Protein AF-A0A356VVU3-F1 (afdb_monomer)

Solvent-accessible surface area (backbone atoms only — not comparable to full-atom values): 6446 Å² total; per-residue (Å²): 131,84,83,87,64,54,74,67,58,51,51,51,51,52,52,57,68,67,66,50,77,62,72,75,59,45,58,63,52,44,33,65,74,48,70,36,71,69,50,26,53,50,50,51,52,51,51,49,53,54,49,49,54,52,50,52,56,49,49,53,52,54,68,75,48,87,63,85,67,57,72,40,45,53,37,23,72,76,67,32,64,70,50,14,51,52,51,48,48,45,42,64,71,46,50,51,54,51,52,52,50,53,52,51,53,52,48,66,72,64,74,113

Mean predicted aligned error: 6.25 Å

Foldseek 3Di:
DPCPADPVRVVVVVVVVVPDPCVVVVLVVLCVVLVHPVSSVVVVVVVVVVVVVVVVVLVVLCVVDVDPDGPLVSLCVPPNDVRSVVVVCCCVPPVPVVVVVVVVVSCVVPVD

Nearest PDB structures (foldseek):
  8wny-assembly1_B  TM=9.756E-01  e=8.181E-03  Homo sapiens

Radius of gyration: 17.78 Å; Cα contacts (8 Å, |Δi|>4): 41; chains: 1; bounding box: 42×31×50 Å

Sequence (112 aa):
MKKTVNFIEALAIVVGMIIGSGSFLKPGIVLKDAGTPSLSLLAWAAGGVITLASALSIAEITSAIPKSGGLYTYLEELYGKPAGFLLGWVQTVVSYPASVAAQAIAFATYSG

Secondary structure (DSSP, 8-state):
------HHHHHHHHHHHHS-THHHH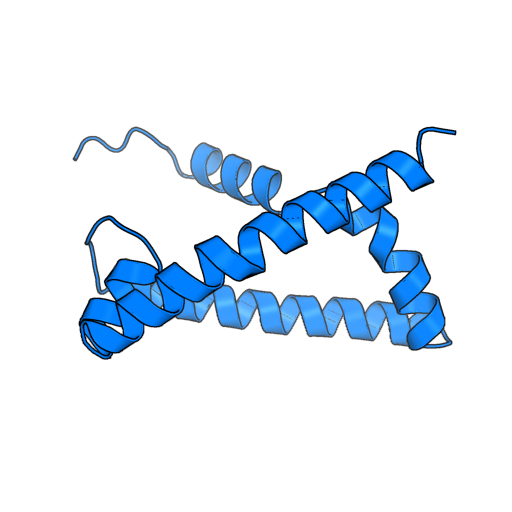HHHHHHHHH-SHHHHHHHHHHHHHHHHHHHHHHHHHHHH---SSHHHHHHHHHH-HHHHHHHHHHIIIIIHHHHHHHHHHHHHHH--

pLDDT: mean 86.81, std 9.27, range [43.53, 96.94]

Structure (mmCIF, N/CA/C/O backbone):
data_AF-A0A356VVU3-F1
#
_entry.id   AF-A0A356VVU3-F1
#
loop_
_atom_site.group_PDB
_atom_site.id
_atom_site.type_symbol
_atom_site.label_atom_id
_atom_site.label_alt_id
_atom_site.label_comp_id
_atom_site.label_asym_id
_atom_site.label_entity_id
_atom_site.label_seq_id
_atom_site.pdbx_PDB_ins_code
_atom_site.Cartn_x
_atom_site.Cartn_y
_atom_site.Cartn_z
_atom_site.occupancy
_atom_site.B_iso_or_equiv
_atom_site.auth_seq_id
_atom_site.auth_comp_id
_atom_site.auth_asym_id
_atom_site.auth_atom_id
_atom_site.pdbx_PDB_model_num
ATOM 1 N N . MET A 1 1 ? -6.168 3.218 27.012 1.00 45.12 1 MET A N 1
ATOM 2 C CA . MET A 1 1 ? -5.211 2.357 26.280 1.00 45.12 1 MET A CA 1
ATOM 3 C C . MET A 1 1 ? -3.805 2.887 26.519 1.00 45.12 1 MET A C 1
ATOM 5 O O . MET A 1 1 ? -3.593 4.081 26.348 1.00 45.12 1 MET A O 1
ATOM 9 N N . LYS A 1 2 ? -2.873 2.054 26.994 1.00 43.53 2 LYS A N 1
ATOM 10 C CA . LYS A 1 2 ? -1.479 2.454 27.252 1.00 43.53 2 LYS A CA 1
ATOM 11 C C . LYS A 1 2 ? -0.789 2.617 25.889 1.00 43.53 2 LYS A C 1
ATOM 13 O O . LYS A 1 2 ? -0.807 1.669 25.113 1.00 43.53 2 LYS A O 1
ATOM 18 N N . LYS A 1 3 ? -0.251 3.799 25.561 1.00 57.19 3 LYS A N 1
ATOM 19 C CA . LYS A 1 3 ? 0.518 4.002 24.319 1.00 57.19 3 LYS A CA 1
ATOM 20 C C . LYS A 1 3 ? 1.832 3.227 24.446 1.00 57.19 3 LYS A C 1
ATOM 22 O O . LYS A 1 3 ? 2.761 3.708 25.079 1.00 57.19 3 LYS A O 1
ATOM 27 N N . THR A 1 4 ? 1.867 2.003 23.928 1.00 76.69 4 THR A N 1
ATOM 28 C CA . THR A 1 4 ? 3.052 1.126 23.945 1.00 76.69 4 THR A CA 1
ATOM 29 C C . THR A 1 4 ? 3.984 1.357 22.761 1.00 76.69 4 THR A C 1
ATOM 31 O O . THR A 1 4 ? 4.990 0.671 22.662 1.00 76.69 4 THR A O 1
ATOM 34 N N . VAL A 1 5 ? 3.646 2.296 21.873 1.00 84.38 5 VAL A N 1
ATOM 35 C CA . VAL A 1 5 ? 4.426 2.628 20.680 1.00 84.38 5 VAL A CA 1
ATOM 36 C C . VAL A 1 5 ? 4.622 4.141 20.637 1.00 84.38 5 VAL A C 1
ATOM 38 O O . VAL A 1 5 ? 3.649 4.902 20.689 1.00 84.38 5 VAL A O 1
ATOM 41 N N . ASN A 1 6 ? 5.876 4.577 20.582 1.00 90.62 6 ASN A N 1
ATOM 42 C CA . ASN A 1 6 ? 6.249 5.970 20.374 1.00 90.62 6 ASN A CA 1
ATOM 43 C C . ASN A 1 6 ? 6.261 6.321 18.869 1.00 90.62 6 ASN A C 1
ATOM 45 O O . ASN A 1 6 ? 6.141 5.453 18.007 1.00 90.62 6 ASN A O 1
ATOM 49 N N . PHE A 1 7 ? 6.369 7.607 18.528 1.00 89.44 7 PHE A N 1
ATOM 50 C CA . PHE A 1 7 ? 6.290 8.052 17.129 1.00 89.44 7 PHE A CA 1
ATOM 51 C C . PHE A 1 7 ? 7.375 7.432 16.236 1.00 89.44 7 PHE A C 1
ATOM 53 O O . PHE A 1 7 ? 7.089 7.022 15.114 1.00 89.44 7 PHE A O 1
ATOM 60 N N . ILE A 1 8 ? 8.605 7.340 16.740 1.00 93.81 8 ILE A N 1
ATOM 61 C CA . ILE A 1 8 ? 9.741 6.810 15.982 1.00 93.81 8 ILE A CA 1
ATOM 62 C C . ILE A 1 8 ? 9.590 5.303 15.767 1.00 93.81 8 ILE A C 1
ATOM 64 O O . ILE A 1 8 ? 9.837 4.820 14.668 1.00 93.81 8 ILE A O 1
ATOM 68 N N . GLU A 1 9 ? 9.122 4.573 16.778 1.00 92.94 9 GLU A N 1
ATOM 69 C CA . GLU A 1 9 ? 8.804 3.148 16.674 1.00 92.94 9 GLU A CA 1
ATOM 70 C C . GLU A 1 9 ? 7.703 2.907 15.637 1.00 92.94 9 GLU A C 1
ATOM 72 O O . GLU A 1 9 ? 7.864 2.064 14.758 1.00 92.94 9 GLU A O 1
ATOM 77 N N . ALA A 1 10 ? 6.615 3.683 15.683 1.00 90.12 10 ALA A N 1
ATOM 78 C CA . ALA A 1 10 ? 5.536 3.582 14.704 1.00 90.12 10 ALA A CA 1
ATOM 79 C C . ALA A 1 10 ? 6.034 3.870 13.279 1.00 90.12 10 ALA A C 1
ATOM 81 O O . ALA A 1 10 ? 5.737 3.113 12.355 1.00 90.12 10 ALA A O 1
ATOM 82 N N . LEU A 1 11 ? 6.827 4.931 13.102 1.00 92.06 11 LEU A N 1
ATOM 83 C CA . LEU A 1 11 ? 7.410 5.294 11.813 1.00 92.06 11 LEU A CA 1
ATOM 84 C C . LEU A 1 11 ? 8.328 4.189 11.277 1.00 92.06 11 LEU A C 1
ATOM 86 O O . LEU A 1 11 ? 8.210 3.807 10.114 1.00 92.06 11 LEU A O 1
ATOM 90 N N . ALA A 1 12 ? 9.213 3.653 12.119 1.00 92.44 12 ALA A N 1
ATOM 91 C CA . ALA A 1 12 ? 10.141 2.593 11.742 1.00 92.44 12 ALA A CA 1
ATOM 92 C C . ALA A 1 12 ? 9.407 1.312 11.317 1.00 92.44 12 ALA A C 1
ATOM 94 O O . ALA A 1 12 ? 9.769 0.708 10.308 1.00 92.44 12 ALA A O 1
ATOM 95 N N . ILE A 1 13 ? 8.343 0.935 12.036 1.00 91.38 13 ILE A N 1
ATOM 96 C CA . ILE A 1 13 ? 7.495 -0.210 11.679 1.00 91.38 13 ILE A CA 1
ATOM 97 C C . ILE A 1 13 ? 6.860 0.002 10.302 1.00 91.38 13 ILE A C 1
ATOM 99 O O . ILE A 1 13 ? 6.938 -0.880 9.451 1.00 91.38 13 ILE A O 1
ATOM 103 N N . VAL A 1 14 ? 6.270 1.175 10.055 1.00 90.12 14 VAL A N 1
ATOM 104 C CA . VAL A 1 14 ? 5.615 1.479 8.773 1.00 90.12 14 VAL A CA 1
ATOM 105 C C . VAL A 1 14 ? 6.622 1.470 7.621 1.00 90.12 14 VAL A C 1
ATOM 107 O O . VAL A 1 14 ? 6.361 0.854 6.590 1.00 90.12 14 VAL A O 1
ATOM 110 N N . VAL A 1 15 ? 7.793 2.090 7.794 1.00 90.94 15 VAL A N 1
ATOM 111 C CA . VAL A 1 15 ? 8.856 2.084 6.775 1.00 90.94 15 VAL A CA 1
ATOM 112 C C . VAL A 1 15 ? 9.316 0.652 6.480 1.00 90.94 15 VAL A C 1
ATOM 114 O O . VAL A 1 15 ? 9.420 0.277 5.313 1.00 90.94 15 VAL A O 1
ATOM 117 N N . GLY A 1 16 ? 9.520 -0.169 7.515 1.00 88.56 16 GLY A N 1
ATOM 118 C CA . GLY A 1 16 ? 9.905 -1.574 7.364 1.00 88.56 16 GLY A CA 1
ATOM 119 C C . GLY A 1 16 ? 8.839 -2.441 6.685 1.00 88.56 16 GLY A C 1
ATOM 120 O O . GLY A 1 16 ? 9.181 -3.366 5.958 1.00 88.56 16 GLY A O 1
ATOM 121 N N . MET A 1 17 ? 7.552 -2.130 6.869 1.00 86.81 17 MET A N 1
ATOM 122 C CA . MET A 1 17 ? 6.455 -2.823 6.182 1.00 86.81 17 MET A CA 1
ATOM 123 C C . MET A 1 17 ? 6.340 -2.437 4.700 1.00 86.81 17 MET A C 1
ATOM 125 O O . MET A 1 17 ? 5.941 -3.266 3.885 1.00 86.81 17 MET A O 1
ATOM 129 N N . ILE A 1 18 ? 6.665 -1.189 4.343 1.00 87.81 18 ILE A N 1
ATOM 130 C CA . ILE A 1 18 ? 6.564 -0.688 2.961 1.00 87.81 18 ILE A CA 1
ATOM 131 C C . ILE A 1 18 ? 7.758 -1.141 2.113 1.00 87.81 18 ILE A C 1
ATOM 133 O O . ILE A 1 18 ? 7.590 -1.493 0.941 1.00 87.81 18 ILE A O 1
ATOM 137 N N . ILE A 1 19 ? 8.969 -1.135 2.679 1.00 86.94 19 ILE A N 1
ATOM 138 C CA . ILE A 1 19 ? 10.181 -1.559 1.971 1.00 86.94 19 ILE A CA 1
ATOM 139 C C . ILE A 1 19 ? 10.222 -3.094 1.930 1.00 86.94 19 ILE A C 1
ATOM 141 O O . ILE A 1 19 ? 10.726 -3.745 2.838 1.00 86.94 19 ILE A O 1
ATOM 145 N N . GLY A 1 20 ? 9.686 -3.673 0.853 1.00 76.81 20 GLY A N 1
ATOM 146 C CA . GLY A 1 20 ? 9.668 -5.120 0.616 1.00 76.81 20 GLY A CA 1
ATOM 147 C C . GLY A 1 20 ? 10.354 -5.549 -0.684 1.00 76.81 20 GLY A C 1
ATOM 148 O O . GLY A 1 20 ? 10.903 -4.734 -1.424 1.00 76.81 20 GLY A O 1
ATOM 149 N N . SER A 1 21 ? 10.254 -6.843 -1.010 1.00 67.44 21 SER A N 1
ATOM 150 C CA . SER A 1 21 ? 10.855 -7.468 -2.207 1.00 67.44 21 SER A CA 1
ATOM 151 C C . SER A 1 21 ? 10.406 -6.857 -3.545 1.00 67.44 21 SER A C 1
ATOM 153 O O . SER A 1 21 ? 11.095 -6.979 -4.557 1.00 67.44 21 SER A O 1
ATOM 155 N N . GLY A 1 22 ? 9.274 -6.146 -3.559 1.00 66.38 22 GLY A N 1
ATOM 156 C CA . GLY A 1 22 ? 8.753 -5.460 -4.740 1.00 66.38 22 GLY A CA 1
ATOM 157 C C . GLY A 1 22 ? 9.656 -4.346 -5.283 1.00 66.38 22 GLY A C 1
ATOM 158 O O . GLY A 1 22 ? 9.570 -4.047 -6.473 1.00 66.38 22 GLY A O 1
ATOM 159 N N . SER A 1 23 ? 10.534 -3.758 -4.464 1.00 72.75 23 SER A N 1
ATOM 160 C CA . SER A 1 23 ? 11.490 -2.735 -4.916 1.00 72.75 23 SER A CA 1
ATOM 161 C C . SER A 1 23 ? 12.554 -3.290 -5.869 1.00 72.75 23 SER A C 1
ATOM 163 O O . SER A 1 23 ? 13.063 -2.538 -6.692 1.00 72.75 23 SER A O 1
ATOM 165 N N . PHE A 1 24 ? 12.846 -4.594 -5.814 1.00 70.75 24 PHE A N 1
ATOM 166 C CA . PHE A 1 24 ? 13.827 -5.248 -6.687 1.00 70.75 24 PHE A CA 1
ATOM 167 C C . PHE A 1 24 ? 13.232 -5.689 -8.029 1.00 70.75 24 PHE A C 1
ATOM 169 O O . PHE A 1 24 ? 13.906 -5.648 -9.054 1.00 70.75 24 PHE A O 1
ATOM 176 N N . LEU A 1 25 ? 11.950 -6.061 -8.040 1.00 71.81 25 LEU A N 1
ATOM 177 C CA . LEU A 1 25 ? 11.256 -6.571 -9.230 1.00 71.81 25 LEU A CA 1
ATOM 178 C C . LEU A 1 25 ? 10.741 -5.455 -10.143 1.00 71.81 25 LEU A C 1
ATOM 180 O O . LEU A 1 25 ? 10.786 -5.550 -11.369 1.00 71.81 25 LEU A O 1
ATOM 184 N N . LYS A 1 26 ? 10.192 -4.397 -9.542 1.00 79.19 26 LYS A N 1
ATOM 185 C CA . LYS A 1 26 ? 9.431 -3.370 -10.262 1.00 79.19 26 LYS A CA 1
ATOM 186 C C . LYS A 1 26 ? 10.271 -2.430 -11.138 1.00 79.19 26 LYS A C 1
ATOM 188 O O . LYS A 1 26 ? 9.742 -2.046 -12.176 1.00 79.19 26 LYS A O 1
ATOM 193 N N . PRO A 1 27 ? 11.529 -2.059 -10.821 1.00 80.81 27 PRO A N 1
ATOM 194 C CA . PRO A 1 27 ? 12.286 -1.112 -11.642 1.00 80.81 27 PRO A CA 1
ATOM 195 C C . PRO A 1 27 ? 12.457 -1.562 -13.095 1.00 80.81 27 PRO A C 1
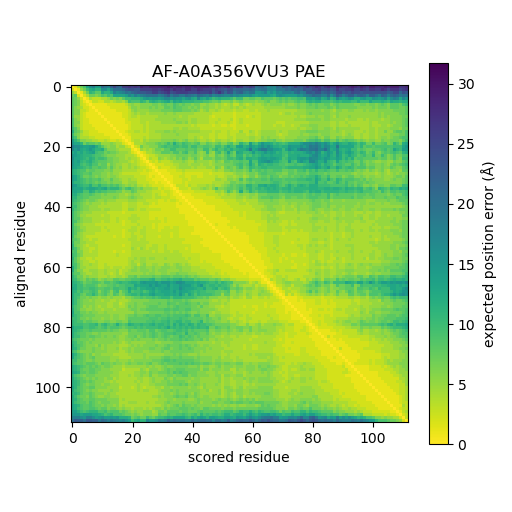ATOM 197 O O . PRO A 1 27 ? 12.263 -0.759 -14.003 1.00 80.81 27 PRO A O 1
ATOM 200 N N . GLY A 1 28 ? 12.752 -2.848 -13.321 1.00 81.75 28 GLY A N 1
ATOM 201 C CA . GLY A 1 28 ? 12.905 -3.398 -14.671 1.00 81.75 28 GLY A CA 1
ATOM 202 C C . GLY A 1 28 ? 11.596 -3.398 -15.463 1.00 81.75 28 GLY A C 1
ATOM 203 O O . GLY A 1 28 ? 11.595 -3.061 -16.643 1.00 81.75 28 GLY A O 1
ATOM 204 N N . ILE A 1 29 ? 10.478 -3.712 -14.802 1.00 84.50 29 ILE A N 1
ATOM 205 C CA . ILE A 1 29 ? 9.141 -3.700 -15.416 1.00 84.50 29 ILE A CA 1
ATOM 206 C C . ILE A 1 29 ? 8.726 -2.266 -15.753 1.00 84.50 29 ILE A C 1
ATOM 208 O O . ILE A 1 29 ? 8.357 -1.986 -16.886 1.00 84.50 29 ILE A O 1
ATOM 212 N N . VAL A 1 30 ? 8.864 -1.338 -14.801 1.00 87.88 30 VAL A N 1
ATOM 213 C CA . VAL A 1 30 ? 8.521 0.076 -15.006 1.00 87.88 30 VAL A CA 1
ATOM 214 C C . VAL A 1 30 ? 9.360 0.678 -16.128 1.00 87.88 30 VAL A C 1
ATOM 216 O O . VAL A 1 30 ? 8.812 1.384 -16.963 1.00 87.88 30 VAL A O 1
ATOM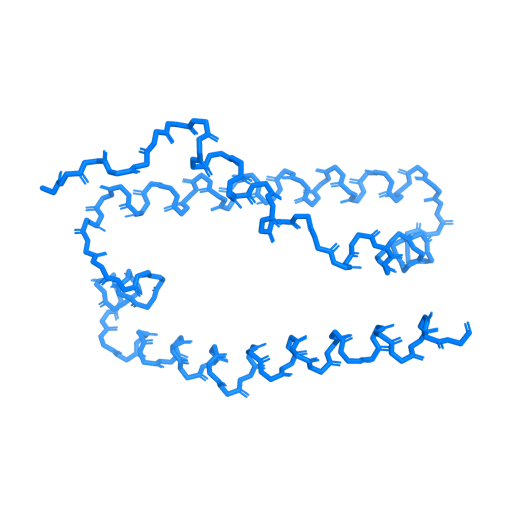 219 N N . LEU A 1 31 ? 10.660 0.372 -16.194 1.00 89.06 31 LEU A N 1
ATOM 220 C CA . LEU A 1 31 ? 11.514 0.856 -17.278 1.00 89.06 31 LEU A CA 1
ATOM 221 C C . LEU A 1 31 ? 11.123 0.279 -18.636 1.00 89.06 31 LEU A C 1
ATOM 223 O O . LEU A 1 31 ? 11.098 1.007 -19.627 1.00 89.06 31 LEU A O 1
ATOM 227 N N . LYS A 1 32 ? 10.799 -1.014 -18.679 1.00 89.31 32 LYS A N 1
ATOM 228 C CA . LYS A 1 32 ? 10.347 -1.680 -19.899 1.00 89.31 32 LYS A CA 1
ATOM 229 C C . LYS A 1 32 ? 9.039 -1.078 -20.418 1.00 89.31 32 LYS A C 1
ATOM 231 O O . LYS A 1 32 ? 8.933 -0.833 -21.615 1.00 89.31 32 LYS A O 1
ATOM 236 N N . ASP A 1 33 ? 8.088 -0.811 -19.529 1.00 90.44 33 ASP A N 1
ATOM 237 C CA . ASP A 1 33 ? 6.760 -0.317 -19.900 1.00 90.44 33 ASP A CA 1
ATOM 238 C C . ASP A 1 33 ? 6.754 1.198 -20.169 1.00 90.44 33 ASP A C 1
ATOM 240 O O . ASP A 1 33 ? 6.052 1.667 -21.062 1.00 90.44 33 ASP A O 1
ATOM 244 N N . ALA A 1 34 ? 7.559 1.976 -19.438 1.00 89.12 34 ALA A N 1
ATOM 245 C CA . ALA A 1 34 ? 7.702 3.419 -19.644 1.00 89.12 34 ALA A CA 1
ATOM 246 C C . ALA A 1 34 ? 8.625 3.772 -20.827 1.00 89.12 34 ALA A C 1
ATOM 248 O O . ALA A 1 34 ? 8.615 4.908 -21.301 1.00 89.12 34 ALA A O 1
ATOM 249 N N . GLY A 1 35 ? 9.452 2.830 -21.290 1.00 89.12 35 GLY A N 1
ATOM 250 C CA . GLY A 1 35 ? 10.322 2.949 -22.463 1.00 89.12 35 GLY A CA 1
ATOM 251 C C . GLY A 1 35 ? 11.584 3.797 -22.264 1.00 89.12 35 GLY A C 1
ATOM 252 O O . GLY A 1 35 ? 12.613 3.498 -22.867 1.00 89.12 35 GLY A O 1
ATOM 253 N N . THR A 1 36 ? 11.551 4.831 -21.414 1.00 92.38 36 THR A N 1
ATOM 254 C CA . THR A 1 36 ? 12.724 5.671 -21.111 1.00 92.38 36 THR A CA 1
ATOM 255 C C . THR A 1 36 ? 12.959 5.838 -19.604 1.00 92.38 36 THR A C 1
ATOM 257 O O . THR A 1 36 ? 12.008 5.820 -18.812 1.00 92.38 36 THR A O 1
ATOM 260 N N . PRO A 1 37 ? 14.218 6.059 -19.167 1.00 90.81 37 PRO A N 1
ATOM 261 C CA . PRO A 1 37 ? 14.527 6.303 -17.756 1.00 90.81 37 PRO A CA 1
ATOM 262 C C . PRO A 1 37 ? 13.816 7.531 -17.174 1.00 90.81 37 PRO A C 1
ATOM 264 O O . PRO A 1 37 ? 13.374 7.501 -16.028 1.00 90.81 37 PRO A O 1
ATOM 267 N N . SER A 1 38 ? 13.657 8.602 -17.956 1.00 91.94 38 SER A N 1
ATOM 268 C CA . SER A 1 38 ? 12.973 9.822 -17.510 1.00 91.94 38 SER A CA 1
ATOM 269 C C . SER A 1 38 ? 11.479 9.593 -17.275 1.00 91.94 38 SER A C 1
ATOM 271 O O . SER A 1 38 ? 10.963 9.990 -16.231 1.00 91.94 38 SER A O 1
ATOM 273 N N . LEU A 1 39 ? 10.795 8.891 -18.186 1.00 91.75 39 LEU A N 1
ATOM 274 C CA . LEU A 1 39 ? 9.390 8.504 -18.008 1.00 91.75 39 LEU A CA 1
ATOM 275 C C . LEU A 1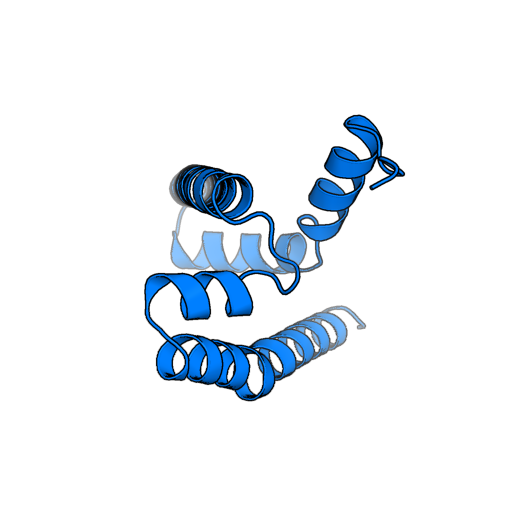 39 ? 9.212 7.546 -16.825 1.00 91.75 39 LEU A C 1
ATOM 277 O O . LEU A 1 39 ? 8.242 7.660 -16.080 1.00 91.75 39 LEU A O 1
ATOM 281 N N . SER A 1 40 ? 10.181 6.659 -16.597 1.00 91.44 40 SER A N 1
ATOM 282 C CA . SER A 1 40 ? 10.177 5.742 -15.451 1.00 91.44 40 SER A CA 1
ATOM 283 C C . SER A 1 40 ? 10.241 6.488 -14.119 1.00 91.44 40 SER A C 1
ATOM 285 O O . SER A 1 40 ? 9.475 6.191 -13.204 1.00 91.44 40 SER A O 1
ATOM 287 N N . LEU A 1 41 ? 11.124 7.486 -14.006 1.00 92.12 41 LEU A N 1
ATOM 288 C CA . LEU A 1 41 ? 11.237 8.322 -12.807 1.00 92.12 41 LEU A CA 1
ATOM 289 C C . LEU A 1 41 ? 9.967 9.148 -12.566 1.00 92.12 41 LEU A C 1
ATOM 291 O O . LEU A 1 41 ? 9.518 9.259 -11.425 1.00 92.12 41 LEU A O 1
ATOM 295 N N . LEU A 1 42 ? 9.350 9.675 -13.629 1.00 94.00 42 LEU A N 1
ATOM 296 C CA . LEU A 1 42 ? 8.066 10.373 -13.529 1.00 94.00 42 LEU A CA 1
ATOM 297 C C . LEU A 1 42 ? 6.940 9.439 -13.069 1.00 94.00 42 LEU A C 1
ATOM 299 O O . LEU A 1 42 ? 6.142 9.833 -12.221 1.00 94.00 42 LEU A O 1
ATOM 303 N N . ALA A 1 43 ? 6.898 8.199 -13.561 1.00 93.31 43 ALA A N 1
ATOM 304 C CA . ALA A 1 43 ? 5.928 7.200 -13.116 1.00 93.31 43 ALA A CA 1
ATOM 305 C C . ALA A 1 43 ? 6.092 6.872 -11.621 1.00 93.31 43 ALA A C 1
ATOM 307 O O . ALA A 1 43 ? 5.101 6.796 -10.893 1.00 93.31 43 ALA A O 1
ATOM 308 N N . TRP A 1 44 ? 7.333 6.751 -11.137 1.00 91.44 44 TRP A N 1
ATOM 309 C CA . TRP A 1 44 ? 7.623 6.579 -9.710 1.00 91.44 44 TRP A CA 1
ATOM 310 C C . TRP A 1 44 ? 7.177 7.779 -8.871 1.00 91.44 44 TRP A C 1
ATOM 312 O O . TRP A 1 44 ? 6.535 7.594 -7.837 1.00 91.44 44 TRP A O 1
ATOM 322 N N . ALA A 1 45 ? 7.468 9.002 -9.322 1.00 94.25 45 ALA A N 1
ATOM 323 C CA . ALA A 1 45 ? 7.033 10.217 -8.638 1.00 94.25 45 ALA A CA 1
ATOM 324 C C . ALA A 1 45 ? 5.498 10.309 -8.574 1.00 94.25 45 ALA A C 1
ATOM 326 O O . ALA A 1 45 ? 4.938 10.557 -7.506 1.00 94.25 45 ALA A O 1
ATOM 327 N N . ALA A 1 46 ? 4.810 10.030 -9.685 1.00 94.94 46 ALA A N 1
ATOM 328 C CA . ALA A 1 46 ? 3.351 10.007 -9.744 1.00 94.94 46 ALA A CA 1
ATOM 329 C C . ALA A 1 46 ? 2.754 8.942 -8.809 1.00 94.94 46 ALA A C 1
ATOM 331 O O . ALA A 1 46 ? 1.837 9.238 -8.041 1.00 94.94 46 ALA A O 1
ATOM 332 N N . GLY A 1 47 ? 3.312 7.726 -8.803 1.00 92.88 47 GLY A N 1
ATOM 333 C CA . GLY A 1 47 ? 2.910 6.665 -7.877 1.00 92.88 47 GLY A CA 1
ATOM 334 C C . GLY A 1 47 ? 3.106 7.056 -6.409 1.00 92.88 47 GLY A C 1
ATOM 335 O O . GLY A 1 47 ? 2.240 6.780 -5.576 1.00 92.88 47 GLY A O 1
ATOM 336 N N . GLY A 1 48 ? 4.196 7.761 -6.096 1.00 93.00 48 GLY A N 1
ATOM 337 C CA . GLY A 1 48 ? 4.452 8.318 -4.768 1.00 93.00 48 GLY A CA 1
ATOM 338 C C . GLY A 1 48 ? 3.381 9.319 -4.332 1.00 93.00 48 GLY A C 1
ATOM 339 O O . GLY A 1 48 ? 2.840 9.196 -3.236 1.00 93.00 48 GLY A O 1
ATOM 340 N N . VAL A 1 49 ? 3.007 10.259 -5.205 1.00 96.94 49 VAL A N 1
ATOM 341 C CA . VAL A 1 49 ? 1.954 11.252 -4.920 1.00 96.94 49 VAL A CA 1
ATOM 342 C C . VAL A 1 49 ? 0.599 10.583 -4.684 1.00 96.94 49 VAL A C 1
ATOM 344 O O . VAL A 1 49 ? -0.076 10.896 -3.704 1.00 96.94 49 VAL A O 1
ATOM 347 N N . ILE A 1 50 ? 0.218 9.621 -5.530 1.00 96.31 50 ILE A N 1
ATOM 348 C CA . ILE A 1 50 ? -1.040 8.872 -5.379 1.00 96.31 50 ILE A CA 1
ATOM 349 C C . ILE A 1 50 ? -1.056 8.096 -4.054 1.00 96.31 50 ILE A C 1
ATOM 351 O O . ILE A 1 50 ? -2.065 8.083 -3.344 1.00 96.31 50 ILE A O 1
ATOM 355 N N . THR A 1 51 ? 0.071 7.479 -3.693 1.00 93.94 51 THR A N 1
ATOM 356 C CA . THR A 1 51 ? 0.206 6.727 -2.439 1.00 93.94 51 THR A CA 1
ATOM 357 C C . THR A 1 51 ? 0.097 7.647 -1.225 1.00 93.94 51 THR A C 1
ATOM 359 O O . THR A 1 51 ? -0.610 7.315 -0.276 1.00 93.94 51 THR A O 1
ATOM 362 N N . LEU A 1 52 ? 0.734 8.822 -1.261 1.00 94.44 52 LEU A N 1
ATOM 363 C CA . LEU A 1 52 ? 0.638 9.820 -0.193 1.00 94.44 52 LEU A CA 1
ATOM 364 C C . LEU A 1 52 ? -0.796 10.324 -0.011 1.00 94.44 52 LEU A C 1
ATOM 366 O O . LEU A 1 52 ? -1.286 10.357 1.115 1.00 94.44 52 LEU A O 1
ATOM 370 N N . ALA A 1 53 ? -1.483 10.661 -1.104 1.00 96.44 53 ALA A N 1
ATOM 371 C CA . ALA A 1 53 ? -2.883 11.076 -1.052 1.00 96.44 53 ALA A CA 1
ATOM 372 C C . ALA A 1 53 ? -3.765 9.982 -0.427 1.00 96.44 53 ALA A C 1
ATOM 374 O O . ALA A 1 53 ? -4.530 10.255 0.495 1.00 96.44 53 ALA A O 1
ATOM 375 N N . SER A 1 54 ? -3.583 8.728 -0.854 1.00 93.25 54 SER A N 1
ATOM 376 C CA . SER A 1 54 ? -4.316 7.576 -0.311 1.00 93.25 54 SER A CA 1
ATOM 377 C C . SER A 1 54 ? -4.046 7.368 1.185 1.00 93.25 54 SER A C 1
ATOM 379 O O . SER A 1 54 ? -4.972 7.118 1.956 1.00 93.25 54 SER A O 1
ATOM 381 N N . ALA A 1 55 ? -2.786 7.504 1.615 1.00 92.31 55 ALA A N 1
ATOM 382 C CA . ALA A 1 55 ? -2.394 7.371 3.015 1.00 92.31 55 ALA A CA 1
ATOM 383 C C . ALA A 1 55 ? -3.027 8.456 3.896 1.00 92.31 55 ALA A C 1
ATOM 385 O O . ALA A 1 55 ? -3.501 8.147 4.986 1.00 92.31 55 ALA A O 1
ATOM 386 N N . LEU A 1 56 ? -3.084 9.703 3.417 1.00 94.19 56 LEU A N 1
ATOM 387 C CA . LEU A 1 56 ? -3.732 10.807 4.130 1.00 94.19 56 LEU A CA 1
ATOM 388 C C . LEU A 1 56 ? -5.248 10.606 4.239 1.00 94.19 56 LEU A C 1
ATOM 390 O O . LEU A 1 56 ? -5.803 10.783 5.321 1.00 94.19 56 LEU A O 1
ATOM 394 N N . SER A 1 57 ? -5.912 10.162 3.168 1.00 93.31 57 SER A N 1
ATOM 395 C CA . SER A 1 57 ? -7.346 9.845 3.213 1.00 93.31 57 SER A CA 1
ATOM 396 C C . SER A 1 57 ? -7.658 8.730 4.216 1.00 93.31 57 SER A C 1
ATOM 398 O O . SER A 1 57 ? -8.615 8.824 4.981 1.00 93.31 57 SER A O 1
ATOM 400 N N . ILE A 1 58 ? -6.831 7.682 4.263 1.00 89.44 58 ILE A N 1
ATOM 401 C CA . ILE A 1 58 ? -6.991 6.598 5.242 1.00 89.44 58 ILE A CA 1
ATOM 402 C C . ILE A 1 58 ? -6.670 7.088 6.663 1.00 89.44 58 ILE 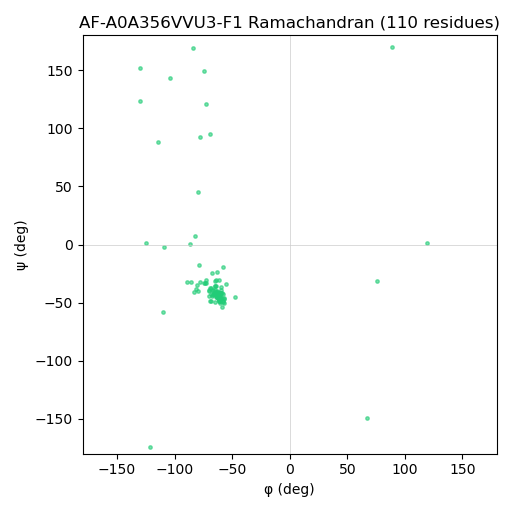A C 1
ATOM 404 O O . ILE A 1 58 ? -7.356 6.699 7.608 1.00 89.44 58 ILE A O 1
ATOM 408 N N . ALA A 1 59 ? -5.672 7.960 6.834 1.00 90.69 59 ALA A N 1
ATOM 409 C CA . ALA A 1 59 ? -5.349 8.566 8.125 1.00 90.69 59 ALA A CA 1
ATOM 410 C C . ALA A 1 59 ? -6.542 9.350 8.698 1.00 90.69 59 ALA A C 1
ATOM 412 O O . ALA A 1 59 ? -6.860 9.198 9.876 1.00 90.69 59 ALA A O 1
ATOM 413 N N . GLU A 1 60 ? -7.259 10.103 7.862 1.00 92.56 60 GLU A N 1
ATOM 414 C CA . GLU A 1 60 ? -8.474 10.811 8.269 1.00 92.56 60 GLU A CA 1
ATOM 415 C C . GLU A 1 60 ? -9.555 9.833 8.761 1.00 92.56 60 GLU A C 1
ATOM 417 O O . GLU A 1 60 ? -10.034 9.956 9.890 1.00 92.56 60 GLU A O 1
ATOM 422 N N . ILE A 1 61 ? -9.848 8.783 7.985 1.00 90.06 61 ILE A N 1
ATOM 423 C CA . ILE A 1 61 ? -10.846 7.757 8.339 1.00 90.06 61 ILE A CA 1
ATOM 424 C C . ILE A 1 61 ? -10.470 7.030 9.639 1.00 90.06 61 ILE A C 1
ATOM 426 O O . ILE A 1 61 ? -11.296 6.893 10.542 1.00 90.06 61 ILE A O 1
ATOM 430 N N . THR A 1 62 ? -9.220 6.576 9.760 1.00 86.62 62 THR A N 1
ATOM 431 C CA . THR A 1 62 ? -8.739 5.854 10.951 1.00 86.62 62 THR A CA 1
ATOM 432 C C . THR A 1 62 ? -8.765 6.724 12.208 1.00 86.62 62 THR A C 1
ATOM 434 O O . THR A 1 62 ? -8.988 6.207 13.303 1.00 86.62 62 THR A O 1
ATOM 437 N N . SER A 1 63 ? -8.575 8.041 12.064 1.00 87.31 63 SER A N 1
ATOM 438 C CA . SER A 1 63 ? -8.678 8.988 13.175 1.00 87.31 63 SER A CA 1
ATOM 439 C C . SER A 1 63 ? -10.130 9.245 13.594 1.00 87.31 63 SER A C 1
ATOM 441 O O . SER A 1 63 ? -10.400 9.417 14.782 1.00 87.31 63 SER A O 1
ATOM 443 N N . ALA A 1 64 ? -11.065 9.215 12.638 1.00 89.06 64 ALA A N 1
ATOM 444 C CA . ALA A 1 64 ? -12.489 9.431 12.871 1.00 89.06 64 ALA A CA 1
ATOM 445 C C . ALA A 1 64 ? -13.189 8.200 13.473 1.00 89.06 64 ALA A C 1
ATOM 447 O O . ALA A 1 64 ? -14.124 8.345 14.261 1.00 89.06 64 ALA A O 1
ATOM 448 N N . ILE A 1 65 ? -12.734 6.988 13.134 1.00 88.31 65 ILE A N 1
ATOM 449 C CA . ILE A 1 65 ? -13.320 5.720 13.592 1.00 88.31 65 ILE A CA 1
ATOM 450 C C . ILE A 1 65 ? -12.312 4.980 14.491 1.00 88.31 65 ILE A C 1
ATOM 452 O O . ILE A 1 65 ? -11.570 4.118 14.014 1.00 88.31 65 ILE A O 1
ATOM 456 N N . PRO A 1 66 ? -12.292 5.235 15.816 1.00 81.31 66 PRO A N 1
ATOM 457 C CA . PRO A 1 66 ? -11.338 4.626 16.746 1.00 81.31 66 PRO A CA 1
ATOM 458 C C . PRO A 1 66 ? -11.748 3.195 17.148 1.00 81.31 66 PRO A C 1
ATOM 460 O O . PRO A 1 66 ? -11.724 2.832 18.325 1.00 81.31 66 PRO A O 1
ATOM 463 N N . LYS A 1 67 ? -12.161 2.373 16.176 1.00 83.44 67 LYS A N 1
ATOM 464 C CA . LYS A 1 67 ? -12.509 0.960 16.367 1.00 83.44 67 LYS A CA 1
ATOM 465 C C . LYS A 1 67 ? -11.389 0.062 15.847 1.00 83.44 67 LYS A C 1
ATOM 467 O O . LYS A 1 67 ? -10.758 0.342 14.829 1.00 83.44 67 LYS A O 1
ATOM 472 N N . SER A 1 68 ? -11.155 -1.044 16.544 1.00 77.62 68 SER A N 1
ATOM 473 C CA . SER A 1 68 ? -10.224 -2.081 16.098 1.00 77.62 68 SER A CA 1
ATOM 474 C C . SER A 1 68 ? -10.825 -2.910 14.952 1.00 77.62 68 SER A C 1
ATOM 476 O O . SER A 1 68 ? -12.039 -3.102 14.883 1.00 77.62 68 SER A O 1
ATOM 478 N N . GLY A 1 69 ? -9.967 -3.408 14.057 1.00 78.19 69 GLY A N 1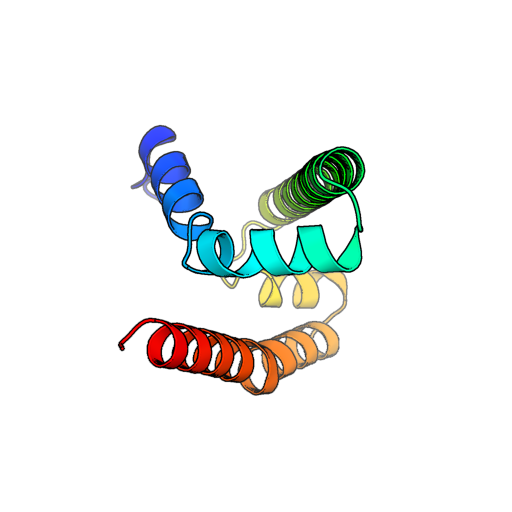
ATOM 479 C CA . GLY A 1 69 ? -10.344 -4.272 12.923 1.00 78.19 69 GLY A CA 1
ATOM 480 C C . GLY A 1 69 ? -10.014 -3.709 11.531 1.00 78.19 69 GLY A C 1
ATOM 481 O O . GLY A 1 69 ? -10.233 -4.381 10.526 1.00 78.19 69 GLY A O 1
ATOM 482 N N . GLY A 1 70 ? -9.401 -2.522 11.466 1.00 83.88 70 GLY A N 1
ATOM 483 C CA . GLY A 1 70 ? -8.791 -1.984 10.246 1.00 83.88 70 GLY A CA 1
ATOM 484 C C . GLY A 1 70 ? -9.802 -1.649 9.149 1.00 83.88 70 GLY A C 1
ATOM 485 O O . GLY A 1 70 ? -10.945 -1.293 9.431 1.00 83.88 70 GLY A O 1
ATOM 486 N N . LEU A 1 71 ? -9.372 -1.776 7.887 1.00 84.00 71 LEU A N 1
ATOM 487 C CA . LEU A 1 71 ? -10.170 -1.418 6.704 1.00 84.00 71 LEU A CA 1
ATOM 488 C C . LEU A 1 71 ? -11.535 -2.116 6.658 1.00 84.00 71 LEU A C 1
ATOM 490 O O . LEU A 1 71 ? -12.504 -1.507 6.215 1.00 84.00 71 LEU A O 1
ATOM 494 N N . TYR A 1 72 ? -11.618 -3.354 7.153 1.00 87.00 72 TYR A N 1
ATOM 495 C CA . TYR A 1 72 ? -12.874 -4.097 7.259 1.00 87.00 72 TYR A CA 1
ATOM 496 C C . TYR A 1 72 ? -13.893 -3.344 8.125 1.00 87.00 72 TYR A C 1
ATOM 498 O O . TYR A 1 72 ? -14.990 -3.039 7.663 1.00 87.00 72 TYR A O 1
ATOM 506 N N . THR A 1 73 ? -13.503 -2.976 9.349 1.00 86.44 73 THR A N 1
ATOM 507 C CA .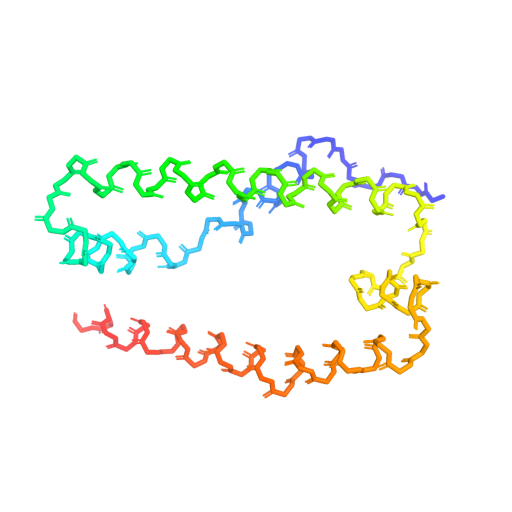 THR A 1 73 ? -14.377 -2.259 10.287 1.00 86.44 73 THR A CA 1
ATOM 508 C C . THR A 1 73 ? -14.738 -0.869 9.768 1.00 86.44 73 THR A C 1
ATOM 510 O O . THR A 1 73 ? -15.863 -0.423 9.961 1.00 86.44 73 THR A O 1
ATOM 513 N N . TYR A 1 74 ? -13.818 -0.185 9.081 1.00 88.44 74 TYR A N 1
ATOM 514 C CA . TYR A 1 74 ? -14.094 1.139 8.513 1.00 88.44 74 TYR A CA 1
ATOM 515 C C . TYR A 1 74 ? -15.128 1.080 7.386 1.00 88.44 74 TYR A C 1
ATOM 517 O O . TYR A 1 74 ? -16.052 1.889 7.361 1.00 88.44 74 TYR A O 1
ATOM 525 N N . LEU A 1 75 ? -15.015 0.104 6.481 1.00 87.88 75 LEU A N 1
ATOM 526 C CA . LEU A 1 75 ? -15.995 -0.104 5.411 1.00 87.88 75 LEU A CA 1
ATOM 527 C C . LEU A 1 75 ? -17.342 -0.594 5.944 1.00 87.88 75 LEU A C 1
ATOM 529 O O . LEU A 1 75 ? -18.377 -0.156 5.444 1.00 87.88 75 LEU A O 1
ATOM 533 N N . GLU A 1 76 ? -17.342 -1.448 6.970 1.00 89.25 76 GLU A N 1
ATOM 534 C CA . GLU A 1 76 ? -18.571 -1.869 7.644 1.00 89.25 76 GLU A CA 1
ATOM 535 C C . GLU A 1 76 ? -19.297 -0.687 8.304 1.00 89.25 76 GLU A C 1
ATOM 537 O O . GLU A 1 76 ? -20.516 -0.585 8.185 1.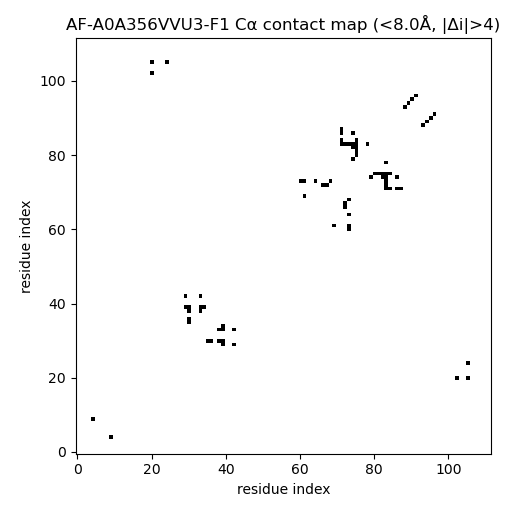00 89.25 76 GLU A O 1
ATOM 542 N N . GLU A 1 77 ? -18.573 0.231 8.947 1.00 87.50 77 GLU A N 1
ATOM 543 C CA . GLU A 1 77 ? -19.176 1.403 9.592 1.00 87.50 77 GLU A CA 1
ATOM 544 C C . GLU A 1 77 ? -19.721 2.416 8.572 1.00 87.50 77 GLU A C 1
ATOM 546 O O . GLU A 1 77 ? -20.785 2.993 8.781 1.00 87.50 77 GLU A O 1
ATOM 551 N N . LEU A 1 78 ? -19.001 2.632 7.465 1.00 88.00 78 LEU A N 1
ATOM 552 C CA . LEU A 1 78 ? -19.350 3.642 6.459 1.00 88.00 78 LEU A CA 1
ATOM 553 C C . LEU A 1 78 ? -20.436 3.173 5.479 1.00 88.00 78 LEU A C 1
ATOM 555 O O . LEU A 1 78 ? -21.287 3.965 5.082 1.00 88.00 78 LEU A O 1
ATOM 559 N N . TYR A 1 79 ? -20.403 1.901 5.074 1.00 88.69 79 TYR A N 1
ATOM 560 C CA . TYR A 1 79 ? -21.244 1.355 3.997 1.00 88.69 79 TYR A CA 1
ATOM 561 C C . TYR A 1 79 ? -22.080 0.139 4.427 1.00 88.69 79 TYR A C 1
ATOM 563 O O . TYR A 1 79 ? -22.829 -0.423 3.626 1.00 88.69 79 TYR A O 1
ATOM 571 N N . GLY A 1 80 ? -21.979 -0.268 5.692 1.00 91.06 80 GLY A N 1
ATOM 572 C CA . GLY A 1 80 ? -22.718 -1.385 6.265 1.00 91.06 80 GLY A CA 1
ATOM 573 C C . GLY A 1 80 ? -22.020 -2.742 6.131 1.00 91.06 80 GLY A C 1
ATOM 574 O O . GLY A 1 80 ? -21.056 -2.943 5.389 1.00 91.06 80 GLY A O 1
ATOM 575 N N . LYS A 1 81 ? -22.586 -3.727 6.836 1.00 89.06 81 LYS A N 1
ATOM 576 C CA . LYS A 1 81 ? -22.115 -5.122 6.909 1.00 89.06 81 LYS A CA 1
ATOM 577 C C . LYS A 1 81 ? -21.778 -5.797 5.572 1.00 89.06 81 LYS A C 1
ATOM 579 O O . LYS A 1 81 ? -20.732 -6.444 5.514 1.00 89.06 81 LYS A O 1
ATOM 584 N N . PRO A 1 82 ? -22.589 -5.691 4.498 1.00 91.25 82 PRO A N 1
ATOM 585 C CA . PRO A 1 82 ? -22.260 -6.376 3.248 1.00 91.25 82 PRO A CA 1
ATOM 586 C C . PRO A 1 82 ? -20.973 -5.841 2.602 1.00 91.25 82 PRO A C 1
ATOM 588 O O . PRO A 1 82 ? -20.198 -6.630 2.068 1.00 91.25 82 PRO A O 1
ATOM 591 N N . ALA A 1 83 ? -20.701 -4.535 2.694 1.00 88.81 83 ALA A N 1
ATOM 592 C CA . ALA A 1 83 ? -19.481 -3.941 2.146 1.00 88.81 83 ALA A CA 1
ATOM 593 C C . ALA A 1 83 ? -18.229 -4.393 2.917 1.00 88.81 83 ALA A C 1
ATOM 595 O O . ALA A 1 83 ? -17.230 -4.769 2.301 1.00 88.81 83 ALA A O 1
ATOM 596 N N . GLY A 1 84 ? -18.311 -4.432 4.253 1.00 88.00 84 GLY A N 1
ATOM 597 C CA . GLY A 1 84 ? -17.262 -5.004 5.101 1.00 88.00 84 GLY A CA 1
ATOM 598 C C . GLY A 1 84 ? -16.978 -6.465 4.745 1.00 88.00 84 GLY A C 1
ATOM 599 O O . GLY A 1 84 ? -15.835 -6.824 4.457 1.00 88.00 84 GLY A O 1
ATOM 600 N N . PHE A 1 85 ? -18.022 -7.300 4.666 1.00 90.00 85 PHE A N 1
ATOM 601 C CA . PHE A 1 85 ? -17.894 -8.717 4.309 1.00 90.00 85 PHE A CA 1
ATOM 602 C C . PHE A 1 85 ? -17.217 -8.930 2.952 1.00 90.00 85 PHE A C 1
ATOM 604 O O . PHE A 1 85 ? -16.286 -9.729 2.856 1.00 90.00 85 PHE A O 1
ATOM 611 N N . LEU A 1 86 ? -17.638 -8.198 1.916 1.00 93.06 86 LEU A N 1
ATOM 612 C CA . LEU A 1 86 ? -17.042 -8.300 0.583 1.00 93.06 86 LEU A CA 1
ATOM 613 C C . LEU A 1 86 ? -15.559 -7.920 0.591 1.00 93.06 86 LEU A C 1
ATOM 615 O O . LEU A 1 86 ? -14.751 -8.618 -0.019 1.00 93.06 86 LEU A O 1
ATOM 619 N N . LEU A 1 87 ? -15.181 -6.867 1.321 1.00 90.81 87 LEU A N 1
ATOM 620 C CA . LEU A 1 87 ? -13.776 -6.502 1.479 1.00 90.81 87 LEU A CA 1
ATOM 621 C C . LEU A 1 87 ? -12.983 -7.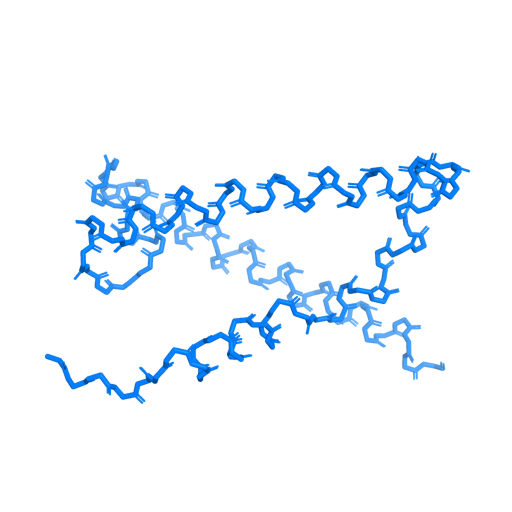617 2.171 1.00 90.81 87 LEU A C 1
ATOM 623 O O . LEU A 1 87 ? -11.892 -7.970 1.722 1.00 90.81 87 LEU A O 1
ATOM 627 N N . GLY A 1 88 ? -13.512 -8.166 3.267 1.00 90.00 88 GLY A N 1
ATOM 628 C CA . GLY A 1 88 ? -12.893 -9.288 3.971 1.00 90.00 88 GLY A CA 1
ATOM 629 C C . GLY A 1 88 ? -12.703 -10.492 3.049 1.00 90.00 88 GLY A C 1
ATOM 630 O O . GLY A 1 88 ? -11.609 -11.043 2.967 1.00 90.00 88 GLY A O 1
ATOM 631 N N . TRP A 1 89 ? -13.734 -10.837 2.278 1.00 93.94 89 TRP A N 1
ATOM 632 C CA . TRP A 1 89 ? -13.706 -11.940 1.324 1.00 93.94 89 TRP A CA 1
ATOM 633 C C . TRP A 1 89 ? -12.647 -11.746 0.232 1.00 93.94 89 TRP A C 1
ATOM 635 O O . TRP A 1 89 ? -11.837 -12.645 0.008 1.00 93.94 89 TRP A O 1
ATOM 645 N N . VAL A 1 90 ? -12.590 -10.568 -0.403 1.00 93.38 90 VAL A N 1
ATOM 646 C CA . VAL A 1 90 ? -11.573 -10.266 -1.428 1.00 93.38 90 VAL A CA 1
ATOM 647 C C . VAL A 1 90 ? -10.170 -10.336 -0.833 1.00 93.38 90 VAL A C 1
ATOM 649 O O . VAL A 1 90 ? -9.283 -10.947 -1.430 1.00 93.38 90 VAL A O 1
ATOM 652 N N . GLN A 1 91 ? -9.961 -9.772 0.359 1.00 90.88 91 GLN A N 1
ATOM 653 C CA . GLN A 1 91 ? -8.655 -9.824 1.012 1.00 90.88 91 GLN A CA 1
ATOM 654 C C . GLN A 1 91 ? -8.225 -11.269 1.293 1.00 90.88 91 GLN A C 1
ATOM 656 O O . GLN A 1 91 ? -7.115 -11.656 0.930 1.00 90.88 91 GLN A O 1
ATOM 661 N N . THR A 1 92 ? -9.110 -12.079 1.882 1.00 90.75 92 THR A N 1
ATOM 662 C CA . THR A 1 92 ? -8.817 -13.463 2.280 1.00 90.75 92 THR A CA 1
ATOM 663 C C . THR A 1 92 ? -8.655 -14.417 1.105 1.00 90.75 92 THR A C 1
ATOM 665 O O . THR A 1 92 ? -7.719 -15.212 1.100 1.00 90.75 92 THR A O 1
ATOM 668 N N . VAL A 1 93 ? -9.536 -14.347 0.110 1.00 93.62 93 VAL A N 1
ATOM 669 C CA . VAL A 1 93 ? -9.575 -15.324 -0.988 1.00 93.62 93 VAL A CA 1
ATOM 670 C C . VAL A 1 93 ? -8.678 -14.913 -2.151 1.00 93.62 93 VAL A C 1
ATOM 672 O O . VAL A 1 93 ? -8.108 -15.773 -2.817 1.00 93.62 93 VAL A O 1
ATOM 675 N N . VAL A 1 94 ? -8.527 -13.610 -2.401 1.00 93.56 94 VAL A N 1
ATOM 676 C CA . VAL A 1 94 ? -7.822 -13.107 -3.586 1.00 93.56 94 VAL A CA 1
ATOM 677 C C . VAL A 1 94 ? -6.494 -12.470 -3.199 1.00 93.56 94 VAL A C 1
ATOM 679 O O . VAL A 1 94 ? -5.445 -12.906 -3.669 1.00 93.56 94 VAL A O 1
ATOM 682 N N . SER A 1 95 ? -6.508 -11.455 -2.333 1.00 90.56 95 SER A N 1
ATOM 683 C CA . SER A 1 95 ? -5.323 -10.623 -2.102 1.00 90.56 95 SER A CA 1
ATOM 684 C C . SER A 1 95 ? -4.196 -11.360 -1.379 1.00 90.56 95 SER A C 1
ATOM 686 O O . SER A 1 95 ? -3.055 -11.301 -1.839 1.00 90.56 95 SER A O 1
ATOM 688 N N . TYR A 1 96 ? -4.480 -12.066 -0.276 1.00 90.44 96 TYR A N 1
ATOM 689 C CA . TYR A 1 96 ? -3.430 -12.787 0.455 1.00 90.44 96 TYR A CA 1
ATOM 690 C C . TYR A 1 96 ? -2.817 -13.926 -0.372 1.00 90.44 96 TYR A C 1
ATOM 692 O O . TYR A 1 96 ? -1.589 -13.938 -0.497 1.00 90.44 96 TYR A O 1
ATOM 700 N N . PRO A 1 97 ? -3.594 -14.831 -1.005 1.00 93.38 97 PRO A N 1
ATOM 701 C CA . PRO A 1 97 ? -3.012 -15.887 -1.830 1.00 93.38 97 PRO A CA 1
ATOM 702 C C . PRO A 1 97 ? -2.221 -15.337 -3.020 1.00 93.38 97 PRO A C 1
ATOM 704 O O . PRO A 1 97 ? -1.115 -15.807 -3.279 1.00 93.38 97 PRO A O 1
ATOM 707 N N . ALA A 1 98 ? -2.728 -14.300 -3.699 1.00 91.12 98 ALA A N 1
ATOM 708 C CA . ALA A 1 98 ? -2.014 -13.664 -4.806 1.00 91.12 98 ALA A CA 1
ATOM 709 C C . ALA A 1 98 ? -0.692 -13.022 -4.356 1.00 91.12 98 ALA A C 1
ATOM 711 O O . ALA A 1 98 ? 0.317 -13.143 -5.048 1.00 91.12 98 ALA A O 1
ATOM 712 N N . SER A 1 99 ? -0.673 -12.377 -3.185 1.00 89.25 99 SER A N 1
ATOM 713 C CA . SER A 1 99 ? 0.544 -11.787 -2.615 1.00 89.25 99 SER A CA 1
ATOM 714 C C . SER A 1 99 ? 1.598 -12.848 -2.292 1.00 89.25 99 SER A C 1
ATOM 716 O O . SER A 1 99 ? 2.764 -12.691 -2.657 1.00 89.25 99 SER A O 1
ATOM 718 N N . VAL A 1 100 ? 1.192 -13.956 -1.663 1.00 89.69 100 VAL A N 1
ATOM 719 C CA . VAL A 1 100 ? 2.098 -15.074 -1.353 1.00 89.69 100 VAL A CA 1
ATOM 720 C C . VAL A 1 100 ? 2.625 -15.714 -2.639 1.00 89.69 100 VAL A C 1
ATOM 722 O O . VAL A 1 100 ? 3.826 -15.950 -2.753 1.00 89.69 100 VAL A O 1
ATOM 725 N N . ALA A 1 101 ? 1.764 -15.928 -3.637 1.00 90.44 101 ALA A N 1
ATOM 726 C CA . ALA A 1 101 ? 2.167 -16.461 -4.935 1.00 90.44 101 ALA A CA 1
ATOM 727 C C . ALA A 1 101 ? 3.176 -15.545 -5.650 1.00 90.44 101 ALA A C 1
ATOM 729 O O . ALA A 1 101 ? 4.199 -16.021 -6.137 1.00 90.44 101 ALA A O 1
ATOM 730 N N . ALA A 1 102 ? 2.940 -14.229 -5.663 1.00 87.25 102 ALA A N 1
ATOM 731 C CA . ALA A 1 102 ? 3.864 -13.263 -6.255 1.00 87.25 102 ALA A CA 1
ATOM 732 C C . ALA A 1 102 ? 5.242 -13.281 -5.570 1.00 87.25 102 ALA A C 1
ATOM 734 O O . ALA A 1 102 ? 6.270 -13.246 -6.246 1.00 87.25 102 ALA A O 1
ATOM 735 N N . GLN A 1 103 ? 5.276 -13.384 -4.238 1.00 86.25 103 GLN A N 1
ATOM 736 C CA . GLN A 1 103 ? 6.526 -13.505 -3.484 1.00 86.25 103 GLN A CA 1
ATOM 737 C C . GLN A 1 103 ? 7.242 -14.835 -3.750 1.00 86.25 103 GLN A C 1
ATOM 739 O O . GLN A 1 103 ? 8.462 -14.842 -3.890 1.00 86.25 103 GLN A O 1
ATOM 744 N N . ALA A 1 104 ? 6.506 -15.941 -3.878 1.00 88.81 104 ALA A N 1
ATOM 745 C CA . ALA A 1 104 ? 7.077 -17.242 -4.220 1.00 88.81 104 ALA A CA 1
ATOM 746 C C . ALA A 1 104 ? 7.713 -17.239 -5.621 1.00 88.81 104 ALA A C 1
ATOM 748 O O . ALA A 1 104 ? 8.828 -17.729 -5.788 1.00 88.81 104 ALA A O 1
ATOM 749 N N . ILE A 1 105 ? 7.048 -16.630 -6.610 1.00 87.62 105 ILE A N 1
ATOM 750 C CA . ILE A 1 105 ? 7.589 -16.457 -7.968 1.00 87.62 105 ILE A CA 1
ATOM 751 C C . ILE A 1 105 ? 8.859 -15.605 -7.935 1.00 87.62 105 ILE A C 1
ATOM 753 O O . ILE A 1 105 ? 9.863 -15.967 -8.547 1.00 87.62 105 ILE A O 1
ATOM 757 N N . ALA A 1 106 ? 8.836 -14.491 -7.199 1.00 84.25 106 ALA A N 1
ATOM 758 C CA . ALA A 1 106 ? 10.010 -13.647 -7.029 1.00 84.25 106 ALA A CA 1
ATOM 759 C C . ALA A 1 106 ? 11.182 -14.421 -6.419 1.00 84.25 106 ALA A C 1
ATOM 761 O O . ALA A 1 106 ? 12.282 -14.385 -6.960 1.00 84.25 106 ALA A O 1
ATOM 762 N N . PHE A 1 107 ? 10.939 -15.162 -5.335 1.00 85.06 107 PHE A N 1
ATOM 763 C CA . PHE A 1 107 ? 11.962 -15.981 -4.694 1.00 85.06 107 PHE A CA 1
ATOM 764 C C . PHE A 1 107 ? 12.554 -17.000 -5.670 1.00 85.06 107 PHE A C 1
ATOM 766 O O . PHE A 1 107 ? 13.766 -17.033 -5.840 1.00 85.06 107 PHE A O 1
ATOM 773 N N . ALA A 1 108 ? 11.707 -17.750 -6.381 1.00 87.38 108 ALA A N 1
ATOM 774 C CA . ALA A 1 108 ? 12.145 -18.734 -7.369 1.00 87.38 108 ALA A CA 1
ATOM 775 C C . ALA A 1 108 ? 12.946 -18.116 -8.531 1.00 87.38 108 ALA A C 1
ATOM 777 O O . ALA A 1 108 ? 13.826 -18.767 -9.085 1.00 87.38 108 ALA A O 1
ATOM 778 N N . THR A 1 109 ? 12.660 -16.862 -8.896 1.00 84.12 109 THR A N 1
ATOM 779 C CA . THR A 1 109 ? 13.369 -16.149 -9.973 1.00 84.12 109 THR A CA 1
ATOM 780 C C . THR A 1 109 ? 14.785 -15.730 -9.562 1.00 84.12 109 THR A C 1
ATOM 782 O O . THR A 1 109 ? 15.663 -15.664 -10.416 1.00 84.12 109 THR A O 1
ATOM 785 N N . TYR A 1 110 ? 15.018 -15.452 -8.273 1.00 77.81 110 TYR A N 1
ATOM 786 C CA . TYR A 1 110 ? 16.309 -14.968 -7.758 1.00 77.81 110 TYR A CA 1
ATOM 787 C C . TYR A 1 110 ? 17.084 -15.994 -6.915 1.00 77.81 110 TYR A C 1
ATOM 789 O O . TYR A 1 110 ? 18.183 -15.687 -6.463 1.00 77.81 110 TYR A O 1
ATOM 797 N N . SER A 1 111 ? 16.542 -17.190 -6.668 1.00 79.06 111 SER A N 1
ATOM 798 C CA . SER A 1 111 ? 17.211 -18.247 -5.893 1.00 79.06 111 SER A CA 1
ATOM 799 C C . SER A 1 111 ? 18.217 -19.085 -6.700 1.00 79.06 111 SER A C 1
ATOM 801 O O . SER A 1 111 ? 18.674 -20.110 -6.194 1.00 79.06 111 SER A O 1
ATOM 803 N N . GLY A 1 112 ? 18.506 -18.702 -7.949 1.00 53.47 112 GLY A N 1
ATOM 804 C CA . GLY A 1 112 ? 19.453 -19.361 -8.858 1.00 53.47 112 GLY A CA 1
ATOM 805 C C . GLY A 1 112 ? 20.701 -18.528 -9.098 1.00 53.47 112 GLY A C 1
ATOM 806 O O . GLY A 1 112 ? 20.558 -17.291 -9.210 1.00 53.47 112 GLY A O 1
#